Protein AF-A0A3A0DS29-F1 (afdb_monomer_lite)

Structure (mmCIF, N/CA/C/O backbone):
data_AF-A0A3A0DS29-F1
#
_entry.id   AF-A0A3A0DS29-F1
#
loop_
_atom_site.group_PDB
_atom_site.id
_atom_site.type_symbol
_atom_site.label_atom_id
_atom_site.label_alt_id
_atom_site.label_comp_id
_atom_site.label_asym_id
_atom_site.label_entity_id
_atom_site.label_seq_id
_atom_site.pdbx_PDB_ins_code
_atom_site.Cartn_x
_atom_site.Cartn_y
_atom_site.Cartn_z
_atom_site.occupancy
_atom_site.B_iso_or_equiv
_atom_site.auth_seq_id
_atom_site.auth_comp_id
_atom_site.auth_asym_id
_atom_site.auth_atom_id
_atom_site.pdbx_PDB_model_num
ATOM 1 N N . VAL A 1 1 ? -3.575 -7.184 17.728 1.00 70.31 1 VAL A N 1
ATOM 2 C CA . VAL A 1 1 ? -3.985 -5.948 18.441 1.00 70.31 1 VAL A CA 1
ATOM 3 C C . VAL A 1 1 ? -3.096 -5.775 19.666 1.00 70.31 1 VAL A C 1
ATOM 5 O O . VAL A 1 1 ? -2.892 -6.754 20.372 1.00 70.31 1 VAL A O 1
ATOM 8 N N . HIS A 1 2 ? -2.532 -4.586 19.903 1.00 85.31 2 HIS A N 1
ATOM 9 C CA . HIS A 1 2 ? -1.685 -4.324 21.074 1.00 85.31 2 HIS A CA 1
ATOM 10 C C . HIS A 1 2 ? -2.519 -4.424 22.366 1.00 85.31 2 HIS A C 1
ATOM 12 O O . HIS A 1 2 ? -3.432 -3.625 22.584 1.00 85.31 2 HIS A O 1
ATOM 18 N N . ALA A 1 3 ? -2.248 -5.437 23.196 1.00 88.81 3 ALA A N 1
ATOM 19 C CA . ALA A 1 3 ? -3.104 -5.803 24.330 1.00 88.81 3 ALA A CA 1
ATOM 20 C C . ALA A 1 3 ? -3.301 -4.680 25.372 1.00 88.81 3 ALA A C 1
ATOM 22 O O . ALA A 1 3 ? -4.443 -4.491 25.806 1.00 88.81 3 ALA A O 1
ATOM 23 N N . PRO A 1 4 ? -2.271 -3.883 25.732 1.00 93.19 4 PRO A N 1
ATOM 24 C CA . PRO A 1 4 ? -2.455 -2.733 26.616 1.00 93.19 4 PRO A CA 1
ATOM 25 C C . PRO A 1 4 ? -3.423 -1.689 26.047 1.00 93.19 4 PRO A C 1
ATOM 27 O O . PRO A 1 4 ? -4.330 -1.255 26.754 1.00 93.19 4 PRO A O 1
ATOM 30 N N . THR A 1 5 ? -3.295 -1.349 24.759 1.00 90.00 5 THR A N 1
ATOM 31 C CA . THR A 1 5 ? -4.173 -0.370 24.093 1.00 90.00 5 THR A CA 1
ATOM 32 C C . THR A 1 5 ? -5.612 -0.874 24.039 1.00 90.00 5 THR A C 1
ATOM 34 O O . THR A 1 5 ? -6.523 -0.156 24.430 1.00 90.00 5 THR A O 1
ATOM 37 N N . ALA A 1 6 ? -5.827 -2.138 23.661 1.00 90.38 6 ALA A N 1
ATOM 38 C CA . ALA A 1 6 ? -7.169 -2.725 23.640 1.00 90.38 6 ALA A CA 1
ATOM 39 C C . ALA A 1 6 ? -7.824 -2.768 25.031 1.00 90.38 6 ALA A C 1
ATOM 41 O O . ALA A 1 6 ? -9.031 -2.582 25.162 1.00 90.38 6 ALA A O 1
ATOM 42 N N . SER A 1 7 ? -7.037 -3.025 26.080 1.00 93.00 7 SER A N 1
ATOM 43 C CA . SER A 1 7 ? -7.523 -2.996 27.462 1.00 93.00 7 SER A CA 1
ATOM 44 C C . SER A 1 7 ? -7.910 -1.581 27.899 1.00 93.00 7 SER A C 1
ATOM 46 O O . SER A 1 7 ? -8.984 -1.401 28.468 1.00 93.00 7 SER A O 1
ATOM 48 N N . ALA A 1 8 ? -7.082 -0.579 27.588 1.00 94.50 8 ALA A N 1
ATOM 49 C CA . ALA A 1 8 ? -7.363 0.824 27.888 1.00 94.50 8 ALA A CA 1
ATOM 50 C C . ALA A 1 8 ? -8.643 1.319 27.196 1.00 94.50 8 ALA A C 1
ATOM 52 O O . ALA A 1 8 ? -9.514 1.858 27.872 1.00 94.50 8 ALA A O 1
ATOM 53 N N . MET A 1 9 ? -8.808 1.038 25.900 1.00 94.88 9 MET A N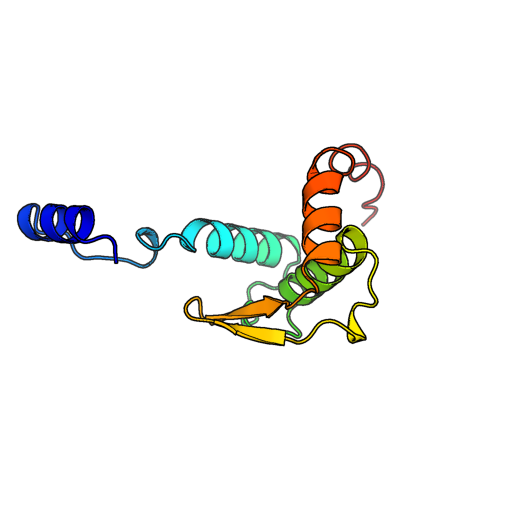 1
ATOM 54 C CA . MET A 1 9 ? -10.011 1.405 25.141 1.00 94.88 9 MET A CA 1
ATOM 55 C C . MET A 1 9 ? -11.278 0.788 25.743 1.00 94.88 9 MET A C 1
ATOM 57 O O . MET A 1 9 ? -12.257 1.486 25.984 1.00 94.88 9 MET A O 1
ATOM 61 N N . ARG A 1 10 ? -11.243 -0.511 26.084 1.00 94.25 10 ARG A N 1
ATOM 62 C CA . ARG A 1 10 ? -12.384 -1.178 26.737 1.00 94.25 10 ARG A CA 1
ATOM 63 C C . ARG A 1 10 ? -12.737 -0.546 28.080 1.00 94.25 10 ARG A C 1
ATOM 65 O O . ARG A 1 10 ? -13.916 -0.382 28.370 1.00 94.25 10 ARG A O 1
ATOM 72 N N . LYS A 1 11 ? -11.737 -0.183 28.892 1.00 96.75 11 LYS A N 1
ATOM 73 C CA . LYS A 1 11 ? -11.961 0.515 30.170 1.00 96.75 11 LYS A CA 1
ATOM 74 C C . LYS A 1 11 ? -12.539 1.917 29.971 1.00 96.75 11 LYS A C 1
ATOM 76 O O . LYS A 1 11 ? -13.336 2.349 30.793 1.00 96.75 11 LYS A O 1
ATOM 81 N N . ALA A 1 12 ? -12.155 2.597 28.893 1.00 95.81 12 ALA A N 1
ATOM 82 C CA . ALA A 1 12 ? -12.680 3.904 28.511 1.00 95.81 12 ALA A CA 1
ATOM 83 C C . ALA A 1 12 ? -14.064 3.840 27.827 1.00 95.81 12 ALA A C 1
ATOM 85 O O . ALA A 1 12 ? -14.640 4.881 27.532 1.00 95.81 12 ALA A O 1
ATOM 86 N N . GLY A 1 13 ? -14.614 2.642 27.573 1.00 96.19 13 GLY A N 1
ATOM 87 C CA . GLY A 1 13 ? -15.872 2.471 26.836 1.00 96.19 13 GLY A CA 1
ATOM 88 C C . GLY A 1 13 ? -15.757 2.754 25.333 1.00 96.19 13 GLY A C 1
ATOM 89 O O . GLY A 1 13 ? -16.768 2.928 24.657 1.00 96.19 13 GLY A O 1
ATOM 90 N N . GLU A 1 14 ? -14.537 2.803 24.799 1.00 95.62 14 GLU A N 1
ATOM 91 C CA . GLU A 1 14 ? -14.264 3.074 23.391 1.00 95.62 14 GLU A CA 1
ATOM 92 C C . GLU A 1 14 ? -14.403 1.811 22.532 1.00 95.62 14 GLU A C 1
ATOM 94 O O . GLU A 1 14 ? -14.046 0.699 22.936 1.00 95.62 14 GLU A O 1
ATOM 99 N N . VAL A 1 15 ? -14.862 1.995 21.292 1.00 92.44 15 VAL A N 1
ATOM 100 C CA . VAL A 1 15 ? -14.952 0.931 20.286 1.00 92.44 15 VAL A CA 1
ATOM 101 C C . VAL A 1 15 ? -13.793 1.063 19.306 1.00 92.44 15 VAL A C 1
ATOM 103 O O . VAL A 1 15 ? -13.539 2.135 18.758 1.00 92.44 15 VAL A O 1
ATOM 106 N N . ALA A 1 16 ? -13.093 -0.043 19.051 1.00 90.31 16 ALA A N 1
ATOM 107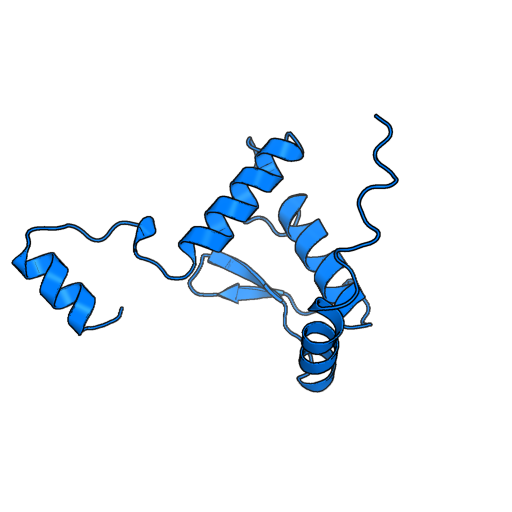 C CA . ALA A 1 16 ? -12.033 -0.069 18.054 1.00 90.31 16 ALA A CA 1
ATOM 108 C C . ALA A 1 16 ? -12.596 0.183 16.647 1.00 90.31 16 ALA A C 1
ATOM 110 O O . ALA A 1 16 ? -13.494 -0.512 16.177 1.00 90.31 16 ALA A O 1
ATOM 111 N N . THR A 1 17 ? -12.023 1.167 15.963 1.00 91.44 17 THR A N 1
ATOM 112 C CA . THR A 1 17 ? -12.343 1.529 14.573 1.00 91.44 17 THR A CA 1
ATOM 113 C C . THR A 1 17 ? -11.144 1.272 13.653 1.00 91.44 17 THR A C 1
ATOM 115 O O . THR A 1 17 ? -10.022 1.129 14.152 1.00 91.44 17 THR A O 1
ATOM 118 N N . PRO A 1 18 ? -11.313 1.292 12.314 1.00 89.06 18 PRO A N 1
ATOM 119 C CA . PRO A 1 18 ? -10.199 1.155 11.374 1.00 89.06 18 PRO A CA 1
ATOM 120 C C . PRO A 1 18 ? -9.036 2.135 11.600 1.00 89.06 18 PRO A C 1
ATOM 122 O O . PRO A 1 18 ? -7.898 1.801 11.276 1.00 89.06 18 PRO A O 1
ATOM 125 N N . LEU A 1 19 ? -9.295 3.305 12.199 1.00 89.75 19 LEU A N 1
ATOM 126 C CA . LEU A 1 19 ? -8.274 4.306 12.532 1.00 89.75 19 LEU A CA 1
ATOM 127 C C . LEU A 1 19 ? 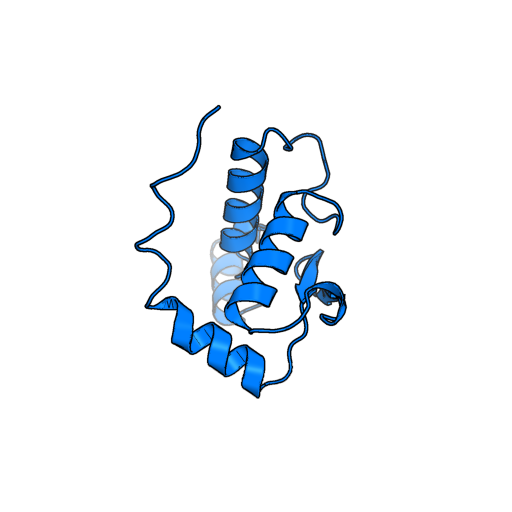-7.243 3.800 13.551 1.00 89.75 19 LEU A C 1
ATOM 129 O O . LEU A 1 19 ? -6.101 4.251 13.535 1.00 89.75 19 LEU A O 1
ATOM 133 N N . HIS A 1 20 ? -7.619 2.826 14.380 1.00 90.62 20 HIS A N 1
ATOM 134 C CA . HIS A 1 20 ? -6.754 2.233 15.399 1.00 90.62 20 HIS A CA 1
ATOM 135 C C . HIS A 1 20 ? -5.817 1.146 14.840 1.00 90.62 20 HIS A C 1
ATOM 137 O O . HIS A 1 20 ? -5.005 0.591 15.582 1.00 90.62 20 HIS A O 1
ATOM 143 N N . ASN A 1 21 ? -5.902 0.823 13.542 1.00 87.69 21 ASN A N 1
ATOM 144 C CA . ASN A 1 21 ? -4.949 -0.073 12.888 1.00 87.69 21 ASN A CA 1
ATOM 145 C C . ASN A 1 21 ? -3.674 0.676 12.487 1.00 87.69 21 ASN A C 1
ATOM 147 O O . ASN A 1 21 ? -3.728 1.794 11.985 1.00 87.69 21 ASN A O 1
ATOM 151 N N . ASN A 1 22 ? -2.521 0.015 12.586 1.00 88.44 22 ASN A N 1
ATOM 152 C CA . ASN A 1 22 ? -1.231 0.550 12.123 1.00 88.44 22 ASN A CA 1
ATOM 153 C C . ASN A 1 22 ? -1.185 0.833 10.603 1.00 88.44 22 ASN A C 1
ATOM 155 O O . ASN A 1 22 ? -0.318 1.565 10.125 1.00 88.44 22 ASN A O 1
ATOM 159 N N . CYS A 1 23 ? -2.083 0.228 9.822 1.00 90.56 23 CYS A N 1
ATOM 160 C CA . CYS A 1 23 ? -2.212 0.466 8.387 1.00 90.56 23 CYS A CA 1
ATOM 161 C C . CYS A 1 23 ? -3.018 1.729 8.045 1.00 90.56 23 CYS A C 1
ATOM 163 O O . CYS A 1 23 ? -2.943 2.163 6.898 1.00 90.56 23 CYS A O 1
ATOM 165 N N . SER A 1 24 ? -3.735 2.347 8.992 1.00 92.50 24 SER A N 1
ATOM 166 C CA . SER A 1 24 ? -4.685 3.441 8.721 1.00 92.50 24 SER A CA 1
ATOM 167 C C . SER A 1 24 ? -4.077 4.599 7.920 1.00 92.50 24 SER A C 1
ATOM 169 O O . SER A 1 24 ? -4.666 5.035 6.933 1.00 92.50 24 SER A O 1
ATOM 171 N N . GLY A 1 25 ? -2.854 5.023 8.253 1.00 93.00 25 GLY A N 1
ATOM 172 C CA . GLY A 1 25 ? -2.133 6.062 7.508 1.00 93.00 25 GLY A CA 1
ATOM 173 C C . GLY A 1 25 ? -1.805 5.681 6.058 1.00 93.00 25 GLY A C 1
ATOM 174 O O . GLY A 1 25 ? -1.917 6.518 5.166 1.00 93.00 25 GLY A O 1
ATOM 175 N N . LYS A 1 26 ? -1.474 4.408 5.790 1.00 93.19 26 LYS A N 1
ATOM 176 C CA . LYS A 1 26 ? -1.234 3.921 4.419 1.00 93.19 26 LYS A CA 1
ATOM 177 C C . LYS A 1 26 ? -2.521 3.960 3.596 1.00 93.19 26 LYS A C 1
ATOM 179 O O . LYS A 1 26 ? -2.498 4.425 2.462 1.00 93.19 26 LYS A O 1
ATOM 184 N N . HIS A 1 27 ? -3.648 3.540 4.176 1.00 94.75 27 HIS A N 1
ATOM 185 C CA . HIS A 1 27 ? -4.953 3.624 3.510 1.00 94.75 27 HIS A CA 1
ATOM 186 C C . HIS A 1 27 ? -5.370 5.069 3.237 1.00 94.75 27 HIS A C 1
ATOM 188 O O . HIS A 1 27 ? -5.803 5.375 2.131 1.00 94.75 27 HIS A O 1
ATOM 194 N N . ALA A 1 28 ? -5.186 5.970 4.205 1.00 95.44 28 ALA A N 1
ATOM 195 C CA . ALA A 1 28 ? -5.458 7.390 4.008 1.00 95.44 28 ALA A CA 1
ATOM 196 C C . ALA A 1 28 ? -4.612 7.979 2.864 1.00 95.44 28 ALA A C 1
ATOM 198 O O . ALA A 1 28 ? -5.143 8.701 2.024 1.00 95.44 28 ALA A O 1
ATOM 199 N N . GLY A 1 29 ? -3.327 7.615 2.781 1.00 95.31 29 GLY A N 1
ATOM 200 C CA . GLY A 1 29 ? -2.450 8.008 1.675 1.00 95.31 29 GLY A CA 1
ATOM 201 C C . GLY A 1 29 ? -2.912 7.467 0.319 1.00 95.31 29 GLY A C 1
ATOM 202 O O . GLY A 1 29 ? -2.976 8.220 -0.649 1.00 95.31 29 GLY A O 1
ATOM 203 N N . MET A 1 30 ? -3.306 6.193 0.249 1.00 96.19 30 MET A N 1
ATOM 204 C CA . MET A 1 30 ? -3.846 5.591 -0.978 1.00 96.19 30 MET A CA 1
ATOM 205 C C . MET A 1 30 ? -5.155 6.249 -1.425 1.00 96.19 30 MET A C 1
ATOM 207 O O . MET A 1 30 ? -5.338 6.496 -2.613 1.00 96.19 30 MET A O 1
ATOM 211 N N . LEU A 1 31 ? -6.042 6.595 -0.490 1.00 95.94 31 LEU A N 1
ATOM 212 C CA . LEU A 1 31 ? -7.281 7.324 -0.779 1.00 95.94 31 LEU A CA 1
ATOM 213 C C . LEU A 1 31 ? -7.004 8.753 -1.259 1.00 95.94 31 LEU A C 1
ATOM 215 O O . LEU A 1 31 ? -7.619 9.213 -2.220 1.00 95.94 31 LEU A O 1
ATOM 219 N N . ALA A 1 32 ? -6.059 9.450 -0.626 1.00 97.12 32 ALA A N 1
ATOM 220 C CA . ALA A 1 32 ? -5.636 10.779 -1.054 1.00 97.12 32 ALA A CA 1
ATOM 221 C C . ALA A 1 32 ? -5.030 10.751 -2.467 1.00 97.12 32 ALA A C 1
ATOM 223 O O . ALA A 1 32 ? -5.370 11.597 -3.294 1.00 97.12 32 ALA A O 1
ATOM 224 N N . LEU A 1 33 ? -4.197 9.750 -2.771 1.00 96.62 33 LEU A N 1
ATOM 225 C CA . LEU A 1 33 ? -3.634 9.563 -4.106 1.00 96.62 33 LEU A CA 1
ATOM 226 C C . LEU A 1 33 ? -4.714 9.183 -5.128 1.00 96.62 33 LEU A C 1
ATOM 228 O O . LEU A 1 33 ? -4.744 9.752 -6.212 1.00 96.62 33 LEU A O 1
ATOM 232 N N . SER A 1 34 ? -5.649 8.295 -4.778 1.00 97.19 34 SER A N 1
ATOM 233 C CA . SER A 1 34 ? -6.797 7.960 -5.635 1.00 97.19 34 SER A CA 1
ATOM 234 C C . SER A 1 34 ? -7.620 9.210 -5.980 1.00 97.19 34 SER A C 1
ATOM 236 O O . SER A 1 34 ? -7.974 9.414 -7.140 1.00 97.19 34 SER A O 1
ATOM 238 N N . LYS A 1 35 ? -7.839 10.111 -5.009 1.00 97.31 35 LYS A N 1
ATOM 239 C CA . LYS A 1 35 ? -8.475 11.419 -5.239 1.00 97.31 35 LYS A CA 1
ATOM 240 C C . LYS A 1 35 ? -7.687 12.291 -6.203 1.00 97.31 35 LYS A C 1
ATOM 242 O O . LYS A 1 35 ? -8.280 12.845 -7.122 1.00 97.31 35 LYS A O 1
ATOM 247 N N . TYR A 1 36 ? -6.383 12.417 -5.985 1.00 96.81 36 TYR A N 1
ATOM 248 C CA . TYR A 1 36 ? -5.507 13.205 -6.849 1.00 96.81 36 TYR A CA 1
ATOM 249 C C . TYR A 1 36 ? -5.523 12.701 -8.301 1.00 96.81 36 TYR A C 1
ATOM 251 O O . TYR A 1 36 ? -5.581 13.502 -9.225 1.00 96.81 36 TYR A O 1
ATOM 259 N N . LEU A 1 37 ? -5.564 11.381 -8.496 1.00 95.44 37 LEU A N 1
ATOM 260 C CA . LEU A 1 37 ? -5.617 10.737 -9.811 1.00 95.44 37 LEU A CA 1
ATOM 261 C C . LEU A 1 37 ? -7.026 10.701 -10.432 1.00 95.44 37 LEU A C 1
ATOM 263 O O . LEU A 1 37 ? -7.197 10.133 -11.507 1.00 95.44 37 LEU A O 1
ATOM 267 N N . GLY A 1 38 ? -8.049 11.241 -9.759 1.00 96.25 38 GLY A N 1
ATOM 268 C CA . GLY A 1 38 ? -9.436 11.191 -10.236 1.00 96.25 38 GLY A CA 1
ATOM 269 C C . GLY A 1 38 ? -10.060 9.786 -10.248 1.00 96.25 38 GLY A C 1
ATOM 270 O O . GLY A 1 38 ? -11.048 9.569 -10.942 1.00 96.25 38 GLY A O 1
ATOM 271 N N . ALA A 1 39 ? -9.517 8.835 -9.481 1.00 95.25 39 ALA A N 1
ATOM 272 C CA . ALA A 1 39 ? -9.877 7.412 -9.527 1.00 95.25 39 ALA A CA 1
ATOM 273 C C . ALA A 1 39 ? -10.738 6.925 -8.338 1.00 95.25 39 ALA A C 1
ATOM 275 O O . ALA A 1 39 ? -10.962 5.728 -8.190 1.00 95.25 39 ALA A O 1
ATOM 276 N N . LEU A 1 40 ? -11.263 7.827 -7.495 1.00 89.19 40 LEU A N 1
ATOM 277 C CA . LEU A 1 40 ? -11.983 7.481 -6.249 1.00 89.19 40 LEU A CA 1
ATOM 278 C C . LEU A 1 40 ? -13.193 6.546 -6.406 1.00 89.19 40 LEU A C 1
ATOM 280 O O . LEU A 1 40 ? -13.616 5.948 -5.420 1.00 89.19 40 LEU A O 1
ATOM 284 N N . GLY A 1 41 ? -13.785 6.456 -7.599 1.00 84.62 41 GLY A N 1
ATOM 285 C CA . GLY A 1 41 ? -14.934 5.583 -7.862 1.00 84.62 41 GLY A CA 1
ATOM 286 C C . GLY A 1 41 ? -14.579 4.097 -7.991 1.00 84.62 41 GLY A C 1
ATOM 287 O O . GLY A 1 41 ? -15.481 3.268 -8.063 1.00 84.62 41 GLY A O 1
ATOM 288 N N . GLN A 1 42 ? -13.291 3.762 -8.042 1.00 90.00 42 GLN A N 1
ATOM 289 C CA . GLN A 1 42 ? -12.790 2.398 -8.175 1.00 90.00 42 GLN A CA 1
ATOM 290 C C . GLN A 1 42 ? -12.310 1.863 -6.819 1.00 90.00 42 GLN A C 1
ATOM 292 O O . GLN A 1 42 ? -11.940 2.626 -5.922 1.00 90.00 42 GLN A O 1
ATOM 297 N N . ASP A 1 43 ? -12.287 0.539 -6.654 1.00 93.38 43 ASP A N 1
ATOM 298 C CA . ASP A 1 43 ? -11.722 -0.061 -5.447 1.00 93.38 43 ASP A CA 1
ATOM 299 C C . ASP A 1 43 ? -10.198 0.102 -5.459 1.00 93.38 43 ASP A C 1
ATOM 301 O O . ASP A 1 43 ? -9.489 -0.606 -6.168 1.00 93.38 43 ASP A O 1
ATOM 305 N N . TYR A 1 44 ? -9.675 1.028 -4.651 1.00 94.62 44 TYR A N 1
ATOM 306 C CA . TYR A 1 44 ? -8.234 1.303 -4.587 1.00 94.62 44 TYR A CA 1
ATOM 307 C C . TYR A 1 44 ? -7.387 0.100 -4.152 1.00 94.62 44 TYR A C 1
ATOM 309 O O . TYR A 1 44 ? -6.160 0.169 -4.220 1.00 94.62 44 TYR A O 1
ATOM 317 N N . ARG A 1 45 ? -8.013 -0.970 -3.646 1.00 94.12 45 ARG A N 1
ATOM 318 C CA . ARG A 1 45 ? -7.355 -2.224 -3.261 1.00 94.12 45 ARG A CA 1
ATOM 319 C C . ARG A 1 45 ? -7.103 -3.150 -4.452 1.00 94.12 45 ARG A C 1
ATOM 321 O O . ARG A 1 45 ? -6.333 -4.092 -4.302 1.00 94.12 45 ARG A O 1
ATOM 328 N N . ASP A 1 46 ? -7.732 -2.903 -5.599 1.00 94.69 46 ASP A N 1
ATOM 329 C CA . ASP A 1 46 ? -7.493 -3.666 -6.822 1.00 94.69 46 ASP A CA 1
ATOM 330 C C . ASP A 1 46 ? -6.055 -3.437 -7.311 1.00 94.69 46 ASP A C 1
ATOM 332 O O . ASP A 1 46 ? -5.582 -2.300 -7.346 1.00 94.69 46 ASP A O 1
ATOM 336 N N . ILE A 1 47 ? -5.356 -4.511 -7.685 1.00 94.75 47 ILE A N 1
ATOM 337 C CA . ILE A 1 47 ? -3.997 -4.428 -8.225 1.00 94.75 47 ILE A CA 1
ATOM 338 C C . ILE A 1 47 ? -3.953 -3.588 -9.504 1.00 94.75 47 ILE A C 1
ATOM 340 O O . ILE A 1 47 ? -2.975 -2.880 -9.724 1.00 94.75 47 ILE A O 1
ATOM 344 N N . GLU A 1 48 ? -5.025 -3.582 -10.296 1.00 95.31 48 GLU A N 1
ATOM 345 C CA . GLU A 1 48 ? -5.126 -2.783 -11.521 1.00 95.31 48 GLU A CA 1
ATOM 346 C C . GLU A 1 48 ? -5.454 -1.307 -11.246 1.00 95.31 48 GLU A C 1
ATOM 348 O O . GLU A 1 48 ? -5.360 -0.464 -12.140 1.00 95.31 48 GLU A O 1
ATOM 353 N N . HIS A 1 49 ? -5.797 -0.946 -10.005 1.00 97.12 49 HIS A N 1
ATOM 354 C CA . HIS A 1 49 ? -6.072 0.443 -9.660 1.00 97.12 49 HIS A CA 1
ATOM 355 C C . HIS A 1 49 ? -4.802 1.305 -9.827 1.00 97.12 49 HIS A C 1
ATOM 357 O O . HIS A 1 49 ? -3.724 0.904 -9.369 1.00 97.12 49 HIS A O 1
ATOM 363 N N . PRO A 1 50 ? -4.898 2.544 -10.360 1.00 96.94 50 PRO A N 1
ATOM 364 C CA . PRO A 1 50 ? -3.736 3.406 -10.612 1.00 96.94 50 PRO A CA 1
ATOM 365 C C . PRO A 1 50 ? -2.796 3.590 -9.411 1.00 96.94 50 PRO A C 1
ATOM 367 O O . PRO A 1 50 ? -1.578 3.594 -9.553 1.00 96.94 50 PRO A O 1
ATOM 370 N N . VAL A 1 51 ? -3.355 3.689 -8.202 1.00 97.31 51 VAL A N 1
ATOM 371 C CA . VAL A 1 51 ? -2.581 3.745 -6.946 1.00 97.31 51 VAL A CA 1
ATOM 372 C C . VAL A 1 51 ? -1.688 2.516 -6.750 1.00 97.31 51 VAL A C 1
ATOM 374 O O . VAL A 1 51 ? -0.534 2.672 -6.361 1.00 97.31 51 VAL A O 1
ATOM 377 N N . GLN A 1 52 ? -2.194 1.307 -7.003 1.00 96.69 52 GLN A N 1
ATOM 378 C CA . GLN A 1 52 ? -1.421 0.082 -6.790 1.00 96.69 52 GLN A CA 1
ATOM 379 C C . GLN A 1 52 ? -0.367 -0.111 -7.873 1.00 96.69 52 GLN A C 1
ATOM 381 O O . GLN A 1 52 ? 0.764 -0.476 -7.556 1.00 96.69 52 GLN A O 1
ATOM 386 N N . GLN A 1 53 ? -0.688 0.252 -9.115 1.00 97.19 53 GLN A N 1
ATOM 387 C CA . GLN A 1 53 ? 0.285 0.299 -10.204 1.00 97.19 53 GLN A CA 1
ATOM 388 C C . GLN A 1 53 ? 1.427 1.281 -9.897 1.00 97.19 53 GLN A C 1
ATOM 390 O O . GLN A 1 53 ? 2.598 0.932 -10.034 1.00 97.19 53 GLN A O 1
ATOM 395 N N . LEU A 1 54 ? 1.124 2.476 -9.378 1.00 96.81 54 LEU A N 1
ATOM 396 C CA . LEU A 1 54 ? 2.155 3.426 -8.942 1.00 96.81 54 LEU A CA 1
ATOM 397 C C . LEU A 1 54 ? 2.987 2.891 -7.771 1.00 96.81 54 LEU A C 1
ATOM 399 O O . LEU A 1 54 ? 4.205 3.060 -7.769 1.00 96.81 54 LEU A O 1
ATOM 403 N N . ASN A 1 55 ? 2.368 2.230 -6.790 1.00 95.69 55 ASN A N 1
ATOM 404 C CA . ASN A 1 55 ? 3.102 1.591 -5.696 1.00 95.69 55 ASN A CA 1
ATOM 405 C C . ASN A 1 55 ? 4.083 0.531 -6.224 1.00 95.69 55 ASN A C 1
ATOM 407 O O . ASN A 1 55 ? 5.246 0.528 -5.816 1.00 95.69 55 ASN A O 1
ATOM 411 N N . LEU A 1 56 ? 3.636 -0.322 -7.152 1.00 96.75 56 LEU A N 1
ATOM 412 C CA . LEU A 1 56 ? 4.451 -1.358 -7.785 1.00 96.75 56 LEU A CA 1
ATOM 413 C C . LEU A 1 56 ? 5.631 -0.757 -8.556 1.00 96.75 56 LEU A C 1
ATOM 415 O O . LEU A 1 56 ? 6.772 -1.163 -8.342 1.00 96.75 56 LEU A O 1
ATOM 419 N N . LEU A 1 57 ? 5.372 0.226 -9.423 1.00 96.56 57 LEU A N 1
ATOM 420 C CA . LEU A 1 57 ? 6.402 0.870 -10.242 1.00 96.56 57 LEU A CA 1
ATOM 421 C C . LEU A 1 57 ? 7.439 1.599 -9.382 1.00 96.56 57 LEU A C 1
ATOM 423 O O . LEU A 1 57 ? 8.640 1.446 -9.602 1.00 96.56 57 LEU A O 1
ATOM 427 N N . ASN A 1 58 ? 6.990 2.337 -8.363 1.00 94.69 58 ASN A N 1
ATOM 428 C CA . ASN A 1 58 ? 7.886 3.032 -7.441 1.00 94.69 58 ASN A CA 1
ATOM 429 C C . ASN A 1 58 ? 8.750 2.049 -6.648 1.00 94.69 58 ASN A C 1
ATOM 431 O O . ASN A 1 58 ? 9.957 2.250 -6.514 1.00 94.69 58 ASN A O 1
ATOM 435 N N . LEU A 1 59 ? 8.154 0.969 -6.137 1.00 95.06 59 LEU A N 1
ATOM 436 C CA . LEU A 1 59 ? 8.900 -0.049 -5.410 1.00 95.06 59 LEU A CA 1
ATOM 437 C C . LEU A 1 59 ? 9.918 -0.751 -6.315 1.00 95.06 59 LEU A C 1
ATOM 439 O O . LEU A 1 59 ? 11.061 -0.930 -5.902 1.00 95.06 59 LEU A O 1
ATOM 443 N N . ALA A 1 60 ? 9.528 -1.109 -7.540 1.00 95.62 60 ALA A N 1
ATOM 444 C CA . ALA A 1 60 ? 10.403 -1.732 -8.528 1.00 95.62 60 ALA A CA 1
ATOM 445 C C . ALA A 1 60 ? 11.600 -0.837 -8.879 1.00 95.62 60 ALA A C 1
ATOM 447 O O . ALA A 1 60 ? 12.737 -1.310 -8.887 1.00 95.62 60 ALA A O 1
ATOM 448 N N . ALA A 1 61 ? 11.361 0.463 -9.083 1.00 94.44 61 ALA A N 1
ATOM 449 C CA . ALA A 1 61 ? 12.408 1.445 -9.347 1.00 94.44 61 ALA A CA 1
ATOM 450 C C . ALA A 1 61 ? 13.383 1.578 -8.166 1.00 94.44 61 ALA A C 1
ATOM 452 O O . ALA A 1 61 ? 14.598 1.539 -8.356 1.00 94.44 61 ALA A O 1
ATOM 453 N N . LEU A 1 62 ? 12.868 1.672 -6.935 1.00 93.50 62 LEU A N 1
ATOM 454 C CA . LEU A 1 62 ? 13.699 1.739 -5.728 1.00 93.50 62 LEU A CA 1
ATOM 455 C C . LEU A 1 62 ? 14.503 0.450 -5.501 1.00 93.50 62 LEU A C 1
ATOM 457 O O . LEU A 1 62 ? 15.639 0.500 -5.028 1.00 93.50 62 LEU A O 1
ATOM 461 N N . ALA A 1 63 ? 13.914 -0.700 -5.818 1.00 94.56 63 ALA A N 1
ATOM 462 C CA . ALA A 1 63 ? 14.514 -2.014 -5.629 1.00 94.56 63 ALA A CA 1
ATOM 463 C C . ALA A 1 63 ? 15.427 -2.456 -6.789 1.00 94.56 63 ALA A C 1
ATOM 465 O O . ALA A 1 63 ? 16.129 -3.455 -6.634 1.00 94.56 63 ALA A O 1
ATOM 466 N N . GLU A 1 64 ? 15.440 -1.723 -7.910 1.00 94.50 64 GLU A N 1
ATOM 467 C CA . GLU A 1 64 ? 16.149 -2.063 -9.156 1.00 94.50 64 GLU A CA 1
ATOM 468 C C . GLU A 1 64 ? 15.791 -3.460 -9.690 1.00 94.50 64 GLU A C 1
ATOM 470 O O . GLU A 1 64 ? 16.654 -4.242 -10.090 1.00 94.50 64 GLU A O 1
ATOM 475 N N . VAL A 1 65 ? 14.497 -3.785 -9.685 1.00 95.62 65 VAL A N 1
ATOM 476 C CA . VAL A 1 65 ? 13.963 -5.043 -10.228 1.00 95.62 65 VAL A CA 1
ATOM 477 C C . VAL A 1 65 ? 12.878 -4.762 -11.261 1.00 95.62 65 VAL A C 1
ATOM 479 O O . VAL A 1 65 ? 12.297 -3.678 -11.293 1.00 95.62 65 VAL A O 1
ATOM 482 N N . ALA A 1 66 ? 12.577 -5.743 -12.109 1.00 96.44 66 ALA A N 1
ATOM 483 C CA . ALA A 1 66 ? 11.470 -5.618 -13.046 1.00 96.44 66 ALA A CA 1
ATOM 484 C C . ALA A 1 66 ? 10.127 -5.636 -12.282 1.00 96.44 66 ALA A C 1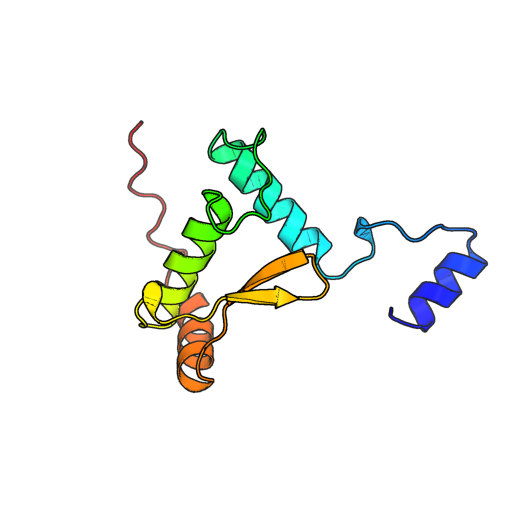
ATOM 486 O O . ALA A 1 66 ? 9.930 -6.518 -11.444 1.00 96.44 66 ALA A O 1
ATOM 487 N N . PRO A 1 67 ? 9.164 -4.745 -12.586 1.00 95.88 67 PRO A N 1
ATOM 488 C CA . PRO A 1 67 ? 7.838 -4.784 -11.963 1.00 95.88 67 PRO A CA 1
ATOM 489 C C . PRO A 1 67 ? 7.165 -6.156 -12.101 1.00 95.88 67 PRO A C 1
ATOM 491 O O . PRO A 1 67 ? 6.653 -6.702 -11.130 1.00 95.88 67 PRO A O 1
ATOM 494 N N . ALA A 1 68 ? 7.266 -6.765 -13.287 1.00 96.12 68 ALA A N 1
ATOM 495 C CA . ALA A 1 68 ? 6.705 -8.084 -13.578 1.00 96.12 68 ALA A CA 1
ATOM 496 C C . ALA A 1 68 ? 7.351 -9.236 -12.783 1.00 96.12 68 ALA A C 1
ATOM 498 O O . ALA A 1 68 ? 6.782 -10.322 -12.723 1.00 96.12 68 ALA A O 1
ATOM 499 N N . SER A 1 69 ? 8.531 -9.031 -12.183 1.00 95.81 69 SER A N 1
ATOM 500 C CA . SER A 1 69 ? 9.184 -10.049 -11.351 1.00 95.81 69 SER A CA 1
ATOM 501 C C . SER A 1 69 ? 8.814 -9.95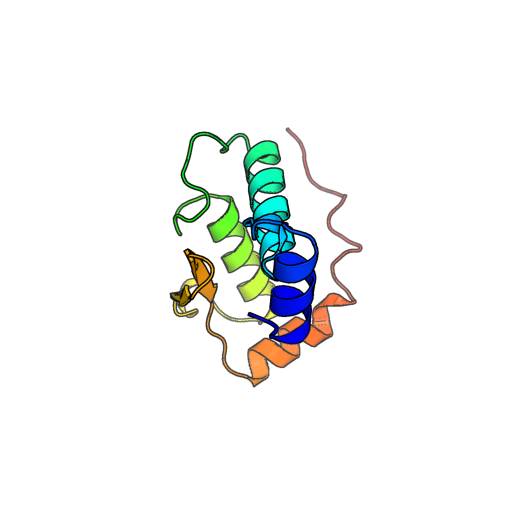7 -9.871 1.00 95.81 69 SER A C 1
ATOM 503 O O . SER A 1 69 ? 9.330 -10.749 -9.088 1.00 95.81 69 SER A O 1
ATOM 505 N N . ILE A 1 70 ? 7.986 -8.988 -9.464 1.00 97.12 70 ILE A N 1
ATOM 506 C CA . ILE A 1 70 ? 7.564 -8.795 -8.072 1.00 97.12 70 ILE A CA 1
ATOM 507 C C . ILE A 1 70 ? 6.306 -9.634 -7.814 1.00 97.12 70 ILE A C 1
ATOM 509 O O . ILE A 1 70 ? 5.245 -9.313 -8.351 1.00 97.12 70 ILE A O 1
ATOM 513 N N . PRO A 1 71 ? 6.372 -10.687 -6.977 1.00 96.19 71 PRO A N 1
ATOM 514 C CA . PRO A 1 71 ? 5.180 -11.418 -6.580 1.00 96.19 71 PRO A CA 1
ATOM 515 C C . PRO A 1 71 ? 4.247 -10.521 -5.766 1.00 96.19 71 PRO A C 1
ATOM 517 O O . PRO A 1 71 ? 4.692 -9.767 -4.893 1.00 96.19 71 PRO A O 1
ATOM 520 N N . VAL A 1 72 ? 2.951 -10.651 -6.032 1.00 95.38 72 VAL A N 1
ATOM 521 C CA . VAL A 1 72 ? 1.893 -9.915 -5.342 1.00 95.38 72 VAL A CA 1
ATOM 522 C C . VAL A 1 72 ? 1.080 -10.890 -4.500 1.00 95.38 72 VAL A C 1
ATOM 524 O O . VAL A 1 72 ? 0.664 -11.944 -4.978 1.00 95.38 72 VAL A O 1
ATOM 527 N N . ALA A 1 73 ? 0.849 -10.530 -3.245 1.00 92.12 73 ALA A N 1
ATOM 528 C CA . ALA A 1 73 ? -0.060 -11.223 -2.343 1.00 92.12 73 ALA A CA 1
ATOM 529 C C . ALA A 1 73 ? -1.021 -10.217 -1.699 1.00 92.12 73 ALA A C 1
ATOM 531 O O . ALA A 1 73 ? -0.884 -9.012 -1.886 1.00 92.12 73 ALA A O 1
ATOM 532 N N . VAL A 1 74 ? -1.982 -10.706 -0.921 1.00 88.88 74 VAL A N 1
ATOM 533 C CA . VAL A 1 74 ? -2.826 -9.867 -0.063 1.00 88.88 74 VAL A CA 1
ATOM 534 C C . VAL A 1 74 ? -2.551 -10.252 1.384 1.00 88.88 74 VAL A C 1
ATOM 536 O O . VAL A 1 74 ? -2.621 -11.432 1.732 1.00 88.88 74 VAL A O 1
ATOM 539 N N . ASP A 1 75 ? -2.221 -9.269 2.221 1.00 83.25 75 ASP A N 1
ATOM 540 C CA . ASP A 1 75 ? -2.026 -9.465 3.659 1.00 83.25 75 ASP A CA 1
ATOM 541 C C . ASP A 1 75 ? -3.238 -8.998 4.493 1.00 83.25 75 ASP A C 1
ATOM 543 O O . ASP A 1 75 ? -4.298 -8.645 3.972 1.00 83.25 75 ASP A O 1
ATOM 547 N N . GLY A 1 76 ? -3.093 -9.000 5.823 1.00 73.94 76 GLY A N 1
ATOM 548 C CA . GLY A 1 76 ? -4.156 -8.642 6.769 1.00 73.94 76 GLY A CA 1
ATOM 549 C C . GLY A 1 76 ? -4.710 -7.213 6.650 1.00 73.94 76 GLY A C 1
ATOM 550 O O . GLY A 1 76 ? -5.722 -6.922 7.284 1.00 73.94 76 GLY A O 1
ATOM 551 N N . CYS A 1 77 ? -4.099 -6.328 5.852 1.00 78.12 77 CYS A N 1
ATOM 552 C CA . CYS A 1 77 ? -4.618 -4.992 5.550 1.00 78.12 77 CYS A CA 1
ATOM 553 C C . CYS A 1 77 ? -5.446 -4.942 4.244 1.00 78.12 77 CYS A C 1
ATOM 555 O O . CYS A 1 77 ? -5.955 -3.882 3.888 1.00 78.12 77 CYS A O 1
ATOM 557 N N . SER A 1 78 ? -5.664 -6.084 3.571 1.00 84.94 78 SER A N 1
ATOM 558 C CA . SER A 1 78 ? -6.531 -6.229 2.379 1.00 84.94 78 SER A CA 1
ATOM 559 C C . SER A 1 78 ? -6.109 -5.401 1.158 1.00 84.94 78 SER A C 1
ATOM 561 O O . SER A 1 78 ? -6.930 -5.123 0.287 1.00 84.94 78 SER A O 1
ATOM 563 N N . VAL A 1 79 ? -4.848 -4.979 1.107 1.00 91.75 79 VAL A N 1
ATOM 564 C CA . VAL A 1 79 ? -4.238 -4.272 -0.028 1.00 91.75 79 VAL A CA 1
ATOM 565 C C . VAL A 1 79 ? -3.120 -5.135 -0.615 1.00 91.75 79 VAL A C 1
ATOM 567 O O . VAL A 1 79 ? -2.616 -6.009 0.096 1.00 91.75 79 VAL A O 1
ATOM 570 N N . PRO A 1 80 ? -2.722 -4.914 -1.879 1.00 93.62 80 PRO A N 1
ATOM 571 C CA . PRO A 1 80 ? -1.606 -5.629 -2.476 1.00 93.62 80 PRO A CA 1
ATOM 572 C C . PRO A 1 80 ? -0.312 -5.458 -1.675 1.00 93.62 80 PRO A C 1
ATOM 574 O O . PRO A 1 80 ? 0.090 -4.348 -1.320 1.00 93.62 80 PRO A O 1
ATOM 577 N N . THR A 1 81 ? 0.352 -6.580 -1.429 1.00 93.94 81 THR A N 1
ATOM 578 C CA . THR A 1 81 ? 1.631 -6.684 -0.733 1.00 93.94 81 THR A CA 1
ATOM 579 C C . THR A 1 81 ? 2.668 -7.221 -1.708 1.00 93.94 81 THR A C 1
ATOM 581 O O . THR A 1 81 ? 2.504 -8.297 -2.284 1.00 93.94 81 THR A O 1
ATOM 584 N N . PHE A 1 82 ? 3.749 -6.466 -1.881 1.00 95.25 82 PHE A N 1
ATOM 585 C CA . PHE A 1 82 ? 4.793 -6.734 -2.864 1.00 95.25 82 PHE A CA 1
ATOM 586 C C . PHE A 1 82 ? 5.991 -7.430 -2.219 1.00 95.25 82 PHE A C 1
ATOM 588 O O . PHE A 1 82 ? 6.603 -6.896 -1.290 1.00 95.25 82 PHE A O 1
ATOM 595 N N . ALA A 1 83 ? 6.341 -8.614 -2.715 1.00 95.50 83 ALA A N 1
ATOM 596 C CA . ALA A 1 83 ? 7.477 -9.370 -2.206 1.00 95.50 83 ALA A CA 1
ATOM 597 C C .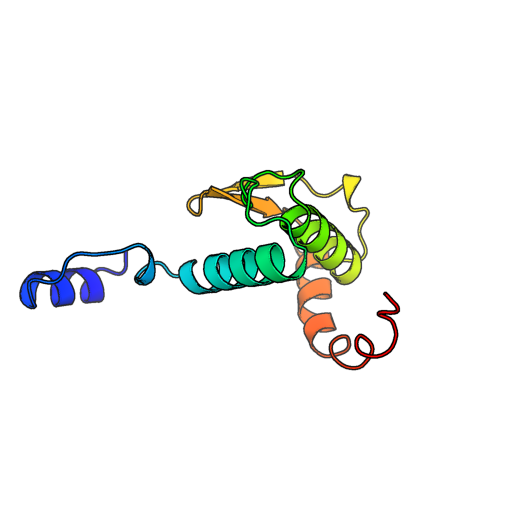 ALA A 1 83 ? 8.774 -8.995 -2.938 1.00 95.50 83 ALA A C 1
ATOM 599 O O . ALA A 1 83 ? 8.819 -8.927 -4.164 1.00 95.50 83 ALA A O 1
ATOM 600 N N . LEU A 1 84 ? 9.854 -8.805 -2.180 1.00 95.94 84 LEU A N 1
ATOM 601 C CA . LEU A 1 84 ? 11.190 -8.537 -2.712 1.00 95.94 84 LEU A CA 1
ATOM 602 C C . LEU A 1 84 ? 12.225 -9.468 -2.071 1.00 95.94 84 LEU A C 1
ATOM 604 O O . LEU A 1 84 ? 12.114 -9.774 -0.880 1.00 95.94 84 LEU A O 1
ATOM 608 N N . PRO A 1 85 ? 13.290 -9.850 -2.801 1.00 95.56 85 PRO A N 1
ATOM 609 C CA . PRO A 1 85 ? 14.493 -10.386 -2.178 1.00 95.56 85 PRO A CA 1
ATOM 610 C C . PRO A 1 85 ? 15.032 -9.406 -1.128 1.00 95.56 85 PRO A C 1
ATOM 612 O O . PRO A 1 85 ? 15.055 -8.196 -1.360 1.00 95.56 85 PRO A O 1
ATOM 615 N N . LEU A 1 86 ? 15.533 -9.917 0.001 1.00 96.38 86 LEU A N 1
ATOM 616 C CA . LEU A 1 86 ? 16.004 -9.084 1.117 1.00 96.38 86 LEU A CA 1
ATOM 617 C C . LEU A 1 86 ? 17.042 -8.033 0.685 1.00 96.38 86 LEU A C 1
ATOM 619 O O . LEU A 1 86 ? 16.992 -6.889 1.129 1.00 96.38 86 LEU A O 1
ATOM 623 N N . GLN A 1 87 ? 17.954 -8.400 -0.218 1.00 96.00 87 GLN A N 1
ATOM 624 C CA . GLN A 1 87 ? 18.961 -7.478 -0.751 1.00 96.00 87 GLN A CA 1
ATOM 625 C C . GLN A 1 87 ? 18.327 -6.322 -1.539 1.00 96.00 87 GLN A C 1
ATOM 627 O O . GLN A 1 87 ? 18.744 -5.177 -1.384 1.00 96.00 87 GLN A O 1
ATOM 632 N N . ALA A 1 88 ? 17.302 -6.599 -2.349 1.00 95.44 88 ALA A N 1
ATOM 633 C CA . ALA A 1 88 ? 16.583 -5.582 -3.113 1.00 95.44 88 ALA A CA 1
ATOM 634 C C . ALA A 1 88 ? 15.765 -4.666 -2.186 1.00 95.44 88 ALA A C 1
ATOM 636 O O . ALA A 1 88 ? 15.788 -3.447 -2.342 1.00 95.44 88 ALA A O 1
ATOM 637 N N . ALA A 1 89 ? 15.131 -5.232 -1.152 1.00 95.38 89 ALA A N 1
ATOM 638 C CA . ALA A 1 89 ? 14.447 -4.456 -0.117 1.00 95.38 89 ALA A CA 1
ATOM 639 C C . ALA A 1 89 ? 15.413 -3.527 0.646 1.00 95.38 89 ALA A C 1
ATOM 641 O O . ALA A 1 89 ? 15.096 -2.361 0.880 1.00 95.38 89 ALA A O 1
ATOM 642 N N . ALA A 1 90 ? 16.615 -4.007 0.985 1.00 94.44 90 ALA A N 1
ATOM 643 C CA . ALA A 1 90 ? 17.645 -3.195 1.631 1.00 94.44 90 ALA A CA 1
ATOM 644 C C . ALA A 1 90 ? 18.125 -2.039 0.732 1.00 94.44 90 ALA A C 1
ATOM 646 O O . ALA A 1 90 ? 18.255 -0.910 1.208 1.00 94.44 90 ALA A O 1
ATOM 647 N N . ARG A 1 91 ? 18.322 -2.288 -0.573 1.00 91.12 91 ARG A N 1
ATOM 648 C CA . ARG A 1 91 ? 18.641 -1.239 -1.562 1.00 91.12 91 ARG A CA 1
ATOM 649 C C . ARG A 1 91 ? 17.533 -0.191 -1.651 1.00 91.12 91 ARG A C 1
ATOM 651 O O . ARG A 1 91 ? 17.818 1.000 -1.555 1.00 91.12 91 ARG A O 1
ATOM 658 N N . ALA A 1 92 ? 16.279 -0.628 -1.771 1.00 92.94 92 ALA A N 1
ATOM 659 C CA . ALA A 1 92 ? 15.126 0.268 -1.817 1.00 92.94 92 ALA A CA 1
ATOM 660 C C . ALA A 1 92 ? 15.044 1.155 -0.568 1.00 92.94 92 ALA A C 1
ATOM 662 O O . ALA A 1 92 ? 14.795 2.358 -0.662 1.00 92.94 92 ALA A O 1
ATOM 663 N N . PHE A 1 93 ? 15.314 0.580 0.606 1.00 92.69 93 PHE A N 1
ATOM 664 C CA . PHE A 1 93 ? 15.323 1.317 1.863 1.00 92.69 93 PHE A CA 1
ATOM 665 C C . PHE A 1 93 ? 16.459 2.349 1.941 1.00 92.69 93 PHE A C 1
ATOM 667 O O . PHE A 1 93 ? 16.229 3.458 2.416 1.00 92.69 93 PHE A O 1
ATOM 674 N N . SER A 1 94 ? 17.661 2.038 1.437 1.00 90.38 94 SER A N 1
ATOM 675 C CA . SER A 1 94 ? 18.792 2.980 1.462 1.00 90.38 94 SER A CA 1
ATOM 676 C C . SER A 1 94 ? 18.587 4.181 0.528 1.00 90.38 94 SER A C 1
ATOM 678 O O . SER A 1 94 ? 19.052 5.281 0.822 1.00 90.38 94 SER A O 1
ATOM 680 N N . ARG A 1 95 ? 17.880 3.989 -0.592 1.00 82.44 95 ARG A N 1
ATOM 681 C CA . ARG A 1 95 ? 17.637 5.025 -1.613 1.00 82.44 95 ARG A CA 1
ATOM 682 C C . ARG A 1 95 ? 16.543 6.018 -1.245 1.00 82.44 95 ARG A C 1
ATOM 684 O O . ARG A 1 95 ? 16.494 7.104 -1.812 1.00 82.44 95 ARG A O 1
ATOM 691 N N . ARG A 1 96 ? 15.702 5.710 -0.253 1.00 61.81 96 ARG A N 1
ATOM 692 C CA . ARG A 1 96 ? 14.635 6.615 0.214 1.00 61.81 96 ARG A CA 1
ATOM 693 C C . ARG A 1 96 ? 15.126 8.000 0.672 1.00 61.81 96 ARG A C 1
ATOM 695 O O . ARG A 1 96 ? 14.296 8.890 0.825 1.00 61.81 96 ARG A O 1
ATOM 702 N N . ASN A 1 97 ? 16.435 8.186 0.853 1.00 53.16 97 ASN A N 1
ATOM 703 C CA . ASN A 1 97 ? 17.057 9.465 1.197 1.00 53.16 97 ASN A CA 1
ATOM 704 C C . ASN A 1 97 ? 17.489 10.325 -0.011 1.00 53.16 97 ASN A C 1
ATOM 706 O O . ASN A 1 97 ? 17.893 11.460 0.214 1.00 53.16 97 ASN A O 1
ATOM 710 N N . SER A 1 98 ? 17.427 9.840 -1.260 1.00 52.03 98 SER A N 1
ATOM 711 C CA . SER A 1 98 ? 17.950 10.580 -2.428 1.00 52.03 98 SER A CA 1
ATOM 712 C C . SER A 1 98 ? 16.906 11.025 -3.461 1.00 52.03 98 SER A C 1
ATOM 714 O O . SER A 1 98 ? 17.220 11.880 -4.278 1.00 52.03 98 SER A O 1
ATOM 716 N N . SER A 1 99 ? 15.675 10.497 -3.443 1.00 47.47 99 SER A N 1
ATOM 717 C CA . SER A 1 99 ? 14.737 10.642 -4.581 1.00 47.47 99 SER A CA 1
ATOM 718 C C . SER A 1 99 ? 13.537 11.578 -4.365 1.00 47.47 99 SER A C 1
ATOM 720 O O . SER A 1 99 ? 12.781 11.805 -5.302 1.00 47.47 99 SER A O 1
ATOM 722 N N . PHE A 1 100 ? 13.342 12.156 -3.173 1.00 52.09 100 PHE A N 1
ATOM 723 C CA . PHE A 1 100 ? 12.272 13.152 -2.956 1.00 52.09 100 PHE A CA 1
ATOM 724 C C . PHE A 1 100 ? 12.621 14.558 -3.486 1.00 52.09 100 PHE A C 1
ATOM 726 O O . PHE A 1 100 ? 11.772 15.443 -3.436 1.00 52.09 100 PHE A O 1
ATOM 733 N N . ALA A 1 101 ? 13.843 14.773 -3.989 1.00 44.38 101 ALA A N 1
ATOM 734 C CA . ALA A 1 101 ? 14.313 16.079 -4.456 1.00 44.38 101 ALA A CA 1
ATOM 735 C C . ALA A 1 101 ? 13.974 16.393 -5.931 1.00 44.38 101 ALA A C 1
ATOM 737 O O . ALA A 1 101 ? 13.848 17.566 -6.265 1.00 44.38 101 ALA A O 1
ATOM 738 N N . ASP A 1 102 ? 13.754 15.389 -6.790 1.00 44.00 102 ASP A N 1
ATOM 739 C CA . ASP A 1 102 ? 13.706 15.596 -8.256 1.00 44.00 102 ASP A CA 1
ATOM 740 C C . ASP A 1 102 ? 12.307 15.469 -8.899 1.00 44.00 102 ASP A C 1
ATOM 742 O O . ASP A 1 102 ? 12.153 15.616 -10.109 1.00 44.00 102 ASP A O 1
ATOM 746 N N . GLY A 1 103 ? 11.250 15.218 -8.118 1.00 41.22 103 GLY A N 1
ATOM 747 C CA . GLY A 1 103 ? 9.906 14.931 -8.653 1.00 41.22 103 GLY A CA 1
ATOM 748 C C . GLY A 1 103 ? 9.011 16.141 -8.963 1.00 41.22 103 GLY A C 1
ATOM 749 O O . GLY A 1 103 ? 7.925 15.960 -9.503 1.00 41.22 103 GLY A O 1
ATOM 750 N N . ALA A 1 104 ? 9.420 17.370 -8.630 1.00 41.50 104 ALA A N 1
ATOM 751 C CA . ALA A 1 104 ? 8.571 18.563 -8.770 1.00 41.50 104 ALA A CA 1
ATOM 752 C C . ALA A 1 104 ? 8.616 19.226 -10.165 1.00 41.50 104 ALA A C 1
ATOM 754 O O . ALA A 1 104 ? 8.052 20.304 -10.339 1.00 41.50 104 ALA A O 1
ATOM 755 N N . ALA A 1 105 ? 9.291 18.623 -11.151 1.00 37.22 105 ALA A N 1
ATOM 756 C CA . ALA A 1 105 ? 9.608 19.292 -12.416 1.00 37.22 105 ALA A CA 1
ATOM 757 C C . ALA A 1 105 ? 8.848 18.792 -13.656 1.00 37.22 105 ALA A C 1
ATOM 759 O O . ALA A 1 105 ? 9.139 19.272 -14.747 1.00 37.22 105 ALA A O 1
ATOM 760 N N . ASN A 1 106 ? 7.881 17.870 -13.556 1.00 38.97 106 ASN A N 1
ATOM 761 C CA . ASN A 1 106 ? 7.090 17.533 -14.745 1.00 38.97 106 ASN A CA 1
ATOM 762 C C . ASN A 1 106 ? 5.680 17.022 -14.423 1.00 38.97 106 ASN A C 1
ATOM 764 O O . ASN A 1 106 ? 5.429 15.829 -14.268 1.00 38.97 106 ASN A O 1
ATOM 768 N N . THR A 1 107 ? 4.734 17.951 -14.346 1.00 36.25 107 THR A N 1
ATOM 769 C CA . THR A 1 107 ? 3.304 17.654 -14.475 1.00 36.25 107 THR A CA 1
ATOM 770 C C . THR A 1 107 ? 2.683 18.767 -15.310 1.00 36.25 107 THR A C 1
ATOM 772 O O . THR A 1 107 ? 2.108 19.717 -14.785 1.00 36.25 107 THR A O 1
ATOM 775 N N . SER A 1 108 ? 2.874 18.685 -16.627 1.00 32.94 108 SER A N 1
ATOM 776 C CA . SER A 1 108 ? 2.042 19.410 -17.585 1.00 32.94 108 SER A CA 1
ATOM 777 C C . SER A 1 108 ? 0.755 18.613 -17.780 1.00 32.94 108 SER A C 1
ATOM 779 O O . SER A 1 108 ? 0.801 17.467 -18.227 1.00 32.94 108 SER A O 1
ATOM 781 N N . LEU A 1 109 ? -0.356 19.222 -17.358 1.00 38.53 109 LEU A N 1
ATOM 782 C CA . LEU A 1 109 ? -1.710 18.905 -17.815 1.00 38.53 109 LEU A CA 1
ATOM 783 C C . LEU A 1 109 ? -1.835 19.167 -19.320 1.00 38.53 109 LEU A C 1
ATOM 785 O O . LEU A 1 109 ? -1.180 20.127 -19.792 1.00 38.53 109 LEU A O 1
#

Secondary structure (DSSP, 8-state):
--HHHHHHHHHTTPPP-GGGSTTHHHHHHHHHHHHHTT-TTS-TTSTTSHHHHHHHHHHHHHHTS-GGGS-EEE-TTSSEEE---HHHHHHHHHHTTTSSSSGGG----

Radius of gyration: 17.22 Å; chains: 1; bounding box: 35×31×48 Å

Foldseek 3Di:
DPVVVVVVCVVVVHDDDPCPDPCNVVVVVLCVVCVVVVNNVDDSQDCPGPSNVVVLVLLCVQLVHDSVPWDWDADPVSHTDTDDDPSSVVSSVVCVVPPPPPPPPDDDD

pLDDT: mean 86.81, std 17.11, range [32.94, 97.31]

Sequence (109 aa):
VHAPTASAMRKAGEVATPLHNNCSGKHAGMLALSKYLGALGQDYRDIEHPVQQLNLLNLAALAEVAPASIPVAVDGCSVPTFALPLQAAARAFSRRNSSFADGAANTSL